Protein AF-A0A947UCQ3-F1 (afdb_monomer)

pLDDT: mean 72.05, std 12.03, range [44.66, 88.38]

Structure (mmCIF, N/CA/C/O backbone):
data_AF-A0A947UCQ3-F1
#
_entry.id   AF-A0A947UCQ3-F1
#
loop_
_atom_site.group_PDB
_atom_site.id
_atom_site.type_symbol
_atom_site.label_atom_id
_atom_site.label_alt_id
_atom_site.label_comp_id
_atom_site.label_asym_id
_atom_site.label_entity_id
_atom_site.label_seq_id
_atom_site.pdbx_PDB_ins_code
_atom_site.Cartn_x
_atom_site.Cartn_y
_atom_site.Cartn_z
_atom_site.occupancy
_atom_site.B_iso_or_equiv
_atom_site.auth_seq_id
_atom_site.auth_comp_id
_atom_site.auth_asym_id
_atom_site.auth_atom_id
_atom_site.pdbx_PDB_model_num
ATOM 1 N N . MET A 1 1 ? -1.611 1.218 20.380 1.00 47.78 1 MET A N 1
ATOM 2 C CA . MET A 1 1 ? -1.373 0.227 19.306 1.00 47.78 1 MET A CA 1
ATOM 3 C C . MET A 1 1 ? -2.664 -0.571 19.108 1.00 47.78 1 MET A C 1
ATOM 5 O O . MET A 1 1 ? -2.838 -1.614 19.718 1.00 47.78 1 MET A O 1
ATOM 9 N N . SER A 1 2 ? -3.600 -0.029 18.319 1.00 45.31 2 SER A N 1
ATOM 10 C CA . SER A 1 2 ? -4.896 -0.647 17.947 1.00 45.31 2 SER A CA 1
ATOM 11 C C . SER A 1 2 ? -5.134 -0.584 16.425 1.00 45.31 2 SER A C 1
ATOM 13 O O . SER A 1 2 ? -6.203 -0.902 15.915 1.00 45.31 2 SER A O 1
ATOM 15 N N . ASP A 1 3 ? -4.104 -0.188 15.679 1.00 45.75 3 ASP A N 1
ATOM 16 C CA . ASP A 1 3 ? -4.209 0.295 14.299 1.00 45.75 3 ASP A CA 1
ATOM 17 C C . ASP A 1 3 ? -4.232 -0.830 13.242 1.00 45.75 3 ASP A C 1
ATOM 19 O O . ASP A 1 3 ? -4.095 -0.591 12.047 1.00 45.75 3 ASP A O 1
ATOM 23 N N . ARG A 1 4 ? -4.347 -2.099 13.665 1.00 53.41 4 ARG A N 1
ATOM 24 C CA . ARG A 1 4 ? -4.228 -3.265 12.765 1.00 53.41 4 ARG A CA 1
ATOM 25 C C . ARG A 1 4 ? -5.457 -4.168 12.680 1.00 53.41 4 ARG A C 1
ATOM 27 O O . ARG A 1 4 ? -5.444 -5.073 11.855 1.00 53.41 4 ARG A O 1
ATOM 34 N N . LEU A 1 5 ? -6.506 -3.926 13.470 1.00 44.66 5 LEU A N 1
ATOM 35 C CA . LEU A 1 5 ? -7.673 -4.823 13.539 1.00 44.66 5 LEU A CA 1
ATOM 36 C C . LEU A 1 5 ? -8.886 -4.347 12.720 1.00 44.66 5 LEU A C 1
ATOM 38 O O . LEU A 1 5 ? -9.728 -5.157 12.362 1.00 44.66 5 LEU A O 1
ATOM 42 N N . ALA A 1 6 ? -8.941 -3.068 12.337 1.00 45.03 6 ALA A N 1
ATOM 43 C CA . ALA A 1 6 ? -10.051 -2.490 11.571 1.00 45.03 6 ALA A CA 1
ATOM 44 C C . ALA A 1 6 ? -9.631 -2.056 10.156 1.00 45.03 6 ALA A C 1
ATOM 46 O O . ALA A 1 6 ? -10.045 -1.010 9.661 1.00 45.03 6 ALA A O 1
ATOM 47 N N . ARG A 1 7 ? -8.774 -2.842 9.491 1.00 45.25 7 ARG A N 1
ATOM 48 C CA . ARG A 1 7 ? -8.330 -2.537 8.117 1.00 45.25 7 ARG A CA 1
ATOM 49 C C . ARG A 1 7 ? -9.455 -2.695 7.084 1.00 45.25 7 ARG A C 1
ATOM 51 O O . ARG A 1 7 ? -9.350 -2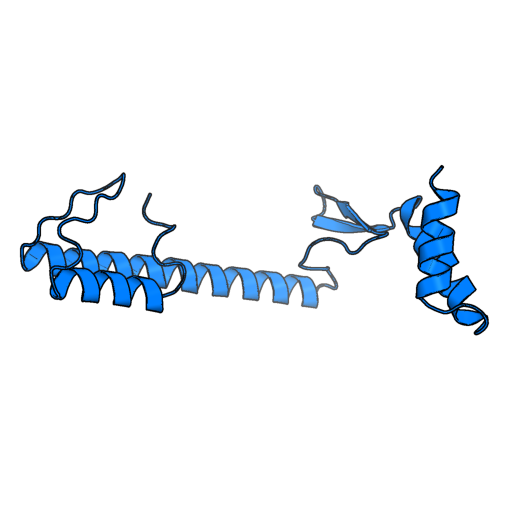.161 5.985 1.00 45.25 7 ARG A O 1
ATOM 58 N N . ASN A 1 8 ? -10.528 -3.388 7.463 1.00 48.72 8 ASN A N 1
ATOM 59 C CA . ASN A 1 8 ? -11.783 -3.484 6.740 1.00 48.72 8 ASN A CA 1
ATOM 60 C C . ASN A 1 8 ? -12.922 -3.255 7.745 1.00 48.72 8 ASN A C 1
ATOM 62 O O . ASN A 1 8 ? -13.005 -3.946 8.759 1.00 48.72 8 ASN A O 1
ATOM 66 N N . SER A 1 9 ? -13.797 -2.275 7.511 1.00 48.69 9 SER A N 1
ATOM 67 C CA . SER A 1 9 ? -14.887 -1.973 8.454 1.00 48.69 9 SER A CA 1
ATOM 68 C C . SER A 1 9 ? -15.904 -3.109 8.612 1.00 48.69 9 SER A C 1
ATOM 70 O O . SER A 1 9 ? -16.674 -3.107 9.568 1.00 48.69 9 SER A O 1
ATOM 72 N N . VAL A 1 10 ? -15.884 -4.075 7.689 1.00 51.84 10 VAL A N 1
ATOM 73 C CA . VAL A 1 10 ? -16.682 -5.304 7.743 1.00 51.84 10 VAL A CA 1
ATOM 74 C C . VAL A 1 10 ? -16.177 -6.240 8.847 1.00 51.84 10 VAL A C 1
ATOM 76 O O . VAL A 1 10 ? -16.980 -6.691 9.658 1.00 51.84 10 VAL A O 1
ATOM 79 N N . ASP A 1 11 ? -14.860 -6.438 8.960 1.00 57.00 11 ASP A N 1
ATOM 80 C CA . ASP A 1 11 ? -14.264 -7.329 9.968 1.00 57.00 11 ASP A CA 1
ATOM 81 C C . ASP A 1 11 ? -14.460 -6.774 11.386 1.00 57.00 11 ASP A C 1
ATOM 83 O O . ASP A 1 11 ? -14.796 -7.511 12.310 1.00 57.00 11 ASP A O 1
ATOM 87 N N . GLY A 1 12 ? -14.340 -5.451 11.555 1.00 58.12 12 GLY A N 1
ATOM 88 C CA . GLY A 1 12 ? -14.621 -4.787 12.833 1.00 58.12 12 GLY A CA 1
ATOM 89 C C . GLY A 1 12 ? -16.077 -4.961 13.282 1.00 58.12 12 GLY A C 1
ATOM 90 O O . GLY A 1 12 ? -16.329 -5.246 14.449 1.00 58.12 12 GLY A O 1
ATOM 91 N N . GLY A 1 13 ? -17.034 -4.867 12.351 1.00 57.56 13 GLY A N 1
ATOM 92 C CA . GLY A 1 13 ? -18.450 -5.130 12.630 1.00 57.56 13 GLY A CA 1
ATOM 93 C C . GLY A 1 13 ? -18.732 -6.599 12.961 1.00 57.56 13 GLY A C 1
ATOM 94 O O . GLY A 1 13 ? -19.512 -6.887 13.866 1.00 57.56 13 GLY A O 1
ATOM 95 N N . GLN A 1 14 ? -18.050 -7.529 12.288 1.00 59.97 14 GLN A N 1
ATOM 96 C CA . GLN A 1 14 ? -18.156 -8.964 12.558 1.00 59.97 14 GLN A CA 1
ATOM 97 C C . GLN A 1 14 ? -17.626 -9.328 13.948 1.00 59.97 14 GLN A C 1
ATOM 99 O O . GLN A 1 14 ? -18.234 -10.137 14.639 1.00 59.97 14 GLN A O 1
ATOM 104 N N . ILE A 1 15 ? -16.537 -8.697 14.388 1.00 61.72 15 ILE A N 1
ATOM 105 C CA . ILE A 1 15 ? -15.969 -8.895 15.726 1.00 61.72 15 ILE A CA 1
ATOM 106 C C . ILE A 1 15 ? -16.925 -8.390 16.816 1.00 61.72 15 ILE A C 1
ATOM 108 O O . ILE A 1 15 ? -17.127 -9.092 17.803 1.00 61.72 15 ILE A O 1
ATOM 112 N N . ILE A 1 16 ? -17.566 -7.230 16.623 1.00 60.88 16 ILE A N 1
ATOM 113 C CA . ILE A 1 16 ? -18.594 -6.719 17.551 1.00 60.88 16 ILE A CA 1
ATOM 114 C C . ILE A 1 16 ? -19.795 -7.673 17.600 1.00 60.88 16 ILE A C 1
ATOM 116 O O . ILE A 1 16 ? -20.254 -8.032 18.680 1.00 60.88 16 ILE A O 1
ATOM 120 N N . TYR A 1 17 ? -20.262 -8.146 16.443 1.00 60.88 17 TYR A N 1
ATOM 121 C CA . TYR A 1 17 ? -21.368 -9.103 16.353 1.00 60.88 17 TYR A CA 1
ATOM 122 C C . TYR A 1 17 ? -21.040 -10.455 17.016 1.00 60.88 17 TYR A C 1
ATOM 124 O O . TYR A 1 17 ? -21.882 -11.061 17.679 1.00 60.88 17 TYR A O 1
ATOM 132 N N . LEU A 1 18 ? -19.800 -10.934 16.882 1.00 63.91 18 LEU A N 1
ATOM 133 C CA . LEU A 1 18 ? -19.319 -12.149 17.546 1.00 63.91 18 LEU A CA 1
ATOM 134 C C . LEU A 1 18 ? -19.179 -11.978 19.068 1.00 63.91 18 LEU A C 1
ATOM 136 O O . LEU A 1 18 ? -19.352 -12.952 19.803 1.00 63.91 18 LEU A O 1
ATOM 140 N N . LEU A 1 19 ? -18.920 -10.754 19.534 1.00 64.38 19 LEU A N 1
ATOM 141 C CA . LEU A 1 19 ? -18.930 -10.398 20.952 1.00 64.38 19 LEU A CA 1
ATOM 142 C C . LEU A 1 19 ? -20.362 -10.372 21.513 1.00 64.38 19 LEU A C 1
ATOM 144 O O . LEU A 1 19 ? -20.630 -10.921 22.577 1.00 64.38 19 LEU A O 1
ATOM 148 N N . ASP A 1 20 ? -21.304 -9.782 20.772 1.00 57.84 20 ASP A N 1
ATOM 149 C CA . ASP A 1 20 ? -22.717 -9.715 21.170 1.00 57.84 20 ASP A CA 1
ATOM 150 C C . ASP A 1 20 ? -23.404 -11.083 21.162 1.00 57.84 20 ASP A C 1
ATOM 152 O O . ASP A 1 20 ? -24.265 -11.347 21.997 1.00 57.84 20 ASP A O 1
ATOM 156 N N . THR A 1 21 ? -22.990 -11.980 20.265 1.00 65.69 21 THR A N 1
ATOM 157 C CA . THR A 1 21 ? -23.477 -13.369 20.216 1.00 65.69 21 THR A CA 1
ATOM 158 C C . THR A 1 21 ? -22.770 -14.302 21.208 1.00 65.69 21 THR A C 1
ATOM 160 O O . THR A 1 21 ? -23.055 -15.499 21.219 1.00 65.69 21 THR A O 1
ATOM 163 N N . GLY A 1 22 ? -21.853 -13.785 22.039 1.00 61.75 22 GLY A N 1
ATOM 164 C CA . GLY A 1 22 ? -21.149 -14.545 23.079 1.00 61.75 22 GLY A CA 1
ATOM 165 C C . GLY A 1 22 ? -20.127 -15.562 22.557 1.00 61.75 22 GLY A C 1
ATOM 166 O O . GLY A 1 22 ? -19.626 -16.380 23.324 1.00 61.75 22 GLY A O 1
ATOM 167 N N . LYS A 1 23 ? -19.807 -15.532 21.256 1.00 59.62 23 LYS A N 1
ATOM 168 C CA . LYS A 1 23 ? -18.808 -16.423 20.640 1.00 59.62 23 LYS A CA 1
ATOM 169 C C . LYS A 1 23 ? -17.375 -15.972 20.909 1.00 59.62 23 LYS A C 1
ATOM 171 O O . LYS A 1 23 ? -16.462 -16.791 20.871 1.00 59.62 23 LYS A O 1
ATOM 176 N N . ILE A 1 24 ? -17.178 -14.682 21.171 1.00 58.69 24 ILE A N 1
ATOM 177 C CA . ILE A 1 24 ? -15.917 -14.110 21.644 1.00 58.69 24 ILE A CA 1
ATOM 178 C C . ILE A 1 24 ? -16.195 -13.516 23.022 1.00 58.69 24 ILE A C 1
ATOM 180 O O . ILE A 1 24 ? -16.981 -12.581 23.138 1.00 58.69 24 ILE A O 1
ATOM 184 N N . LEU A 1 25 ? -15.575 -14.091 24.054 1.00 54.91 25 LEU A N 1
ATOM 185 C CA . LEU A 1 25 ? -15.766 -13.671 25.444 1.00 54.91 25 LEU A CA 1
ATOM 186 C C . LEU A 1 25 ? -14.982 -12.393 25.757 1.00 54.91 25 LEU A C 1
ATOM 188 O O . LEU A 1 25 ? -15.571 -11.451 26.269 1.00 54.91 25 LEU A O 1
ATOM 192 N N . ASP A 1 26 ? -13.706 -12.328 25.356 1.00 54.56 26 ASP A N 1
ATOM 193 C CA . ASP A 1 26 ? -12.829 -11.186 25.625 1.00 54.56 26 ASP A CA 1
ATOM 194 C C . ASP A 1 26 ? -11.921 -10.860 24.431 1.00 54.56 26 ASP A C 1
ATOM 196 O O . ASP A 1 26 ? -11.333 -11.742 23.798 1.00 54.56 26 ASP A O 1
ATOM 200 N N . LEU A 1 27 ? -11.757 -9.563 24.149 1.00 61.25 27 LEU A N 1
ATOM 201 C CA . LEU A 1 27 ? -10.775 -9.036 23.198 1.00 61.25 27 LEU A CA 1
ATOM 202 C C . LEU A 1 27 ? -9.668 -8.322 23.965 1.00 61.25 27 LEU A C 1
ATOM 204 O O . LEU A 1 27 ? -9.848 -7.214 24.470 1.00 61.25 27 LEU A O 1
ATOM 208 N N . LYS A 1 28 ? -8.492 -8.947 24.021 1.00 50.78 28 LYS A N 1
ATOM 209 C CA . LYS A 1 28 ? -7.319 -8.352 24.656 1.00 50.78 28 LYS A CA 1
ATOM 210 C C . LYS A 1 28 ? -6.513 -7.562 23.631 1.00 50.78 28 LYS A C 1
ATOM 212 O O . LYS A 1 28 ? -5.834 -8.140 22.782 1.00 50.78 28 LYS A O 1
ATOM 217 N N . PHE A 1 29 ? -6.557 -6.237 23.724 1.00 57.03 29 PHE A N 1
ATOM 218 C CA . PHE A 1 29 ? -5.662 -5.378 22.957 1.00 57.03 29 PHE A CA 1
ATOM 219 C C . PHE A 1 29 ? -4.388 -5.100 23.767 1.00 57.03 29 PHE A C 1
ATOM 221 O O . PHE A 1 29 ? -4.456 -4.962 24.986 1.00 57.03 29 PHE A O 1
ATOM 228 N N . PRO A 1 30 ? -3.220 -4.911 23.122 1.00 47.94 30 PRO A N 1
ATOM 229 C CA . PRO A 1 30 ? -1.975 -4.579 23.825 1.00 47.94 30 PRO A CA 1
ATOM 230 C C . PRO A 1 30 ? -2.040 -3.280 24.642 1.00 47.94 30 PRO A C 1
ATOM 232 O O . PRO A 1 30 ? -1.172 -3.036 25.469 1.00 47.94 30 PRO A O 1
ATOM 235 N N . THR A 1 31 ? -3.036 -2.425 24.376 1.00 53.69 31 THR A N 1
ATOM 236 C CA . THR A 1 31 ? -3.150 -1.086 24.977 1.00 53.69 31 THR A CA 1
ATOM 237 C C . THR A 1 31 ? -4.374 -0.921 25.882 1.00 53.69 31 THR A C 1
ATOM 239 O O . THR A 1 31 ? -4.458 0.096 26.557 1.00 53.69 31 THR A O 1
ATOM 242 N N . PHE A 1 32 ? -5.325 -1.863 25.891 1.00 58.53 32 PHE A N 1
ATOM 243 C CA . PHE A 1 32 ? -6.560 -1.733 26.669 1.00 58.53 32 PHE A CA 1
ATOM 244 C C . PHE A 1 32 ? -7.181 -3.104 26.958 1.00 58.53 32 PHE A C 1
ATOM 246 O O . PHE A 1 32 ? -7.180 -3.986 26.095 1.00 58.53 32 PHE A O 1
ATOM 253 N N . TRP A 1 33 ? -7.718 -3.258 28.166 1.00 57.06 33 TRP A N 1
ATOM 254 C CA . TRP A 1 33 ? -8.553 -4.389 28.560 1.00 57.06 33 TRP A CA 1
ATOM 255 C C . TRP A 1 33 ? -10.015 -3.986 28.398 1.00 57.06 33 TRP A C 1
ATOM 257 O O . TRP A 1 33 ? -10.378 -2.849 28.697 1.00 57.06 33 TRP A O 1
ATOM 267 N N . PHE A 1 34 ? -10.829 -4.888 27.863 1.00 65.06 34 PHE A N 1
ATOM 268 C CA . PHE A 1 34 ? -12.243 -4.644 27.633 1.00 65.06 34 PHE A CA 1
ATOM 269 C C . PHE A 1 34 ? -13.065 -5.491 28.600 1.00 65.06 34 PHE A C 1
ATOM 271 O O . PHE A 1 34 ? -12.836 -6.692 28.681 1.00 65.06 34 PHE A O 1
ATOM 278 N N . ASP A 1 35 ? -14.037 -4.866 29.261 1.00 65.44 35 ASP A N 1
ATOM 279 C CA . ASP A 1 35 ? -15.041 -5.549 30.076 1.00 65.44 35 ASP A CA 1
ATOM 280 C C . ASP A 1 35 ? -16.359 -5.647 29.300 1.00 65.44 35 ASP A C 1
ATOM 282 O O . ASP A 1 35 ? -16.789 -4.680 28.666 1.00 65.44 35 ASP A O 1
ATOM 286 N N . SER A 1 36 ? -17.065 -6.775 29.410 1.00 66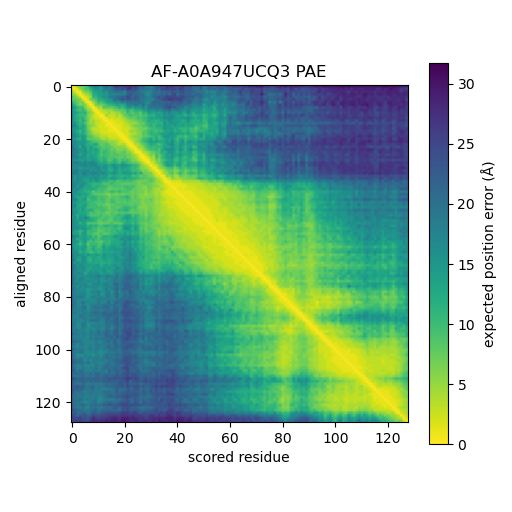.00 36 SER A N 1
ATOM 287 C CA . SER A 1 36 ? -18.349 -7.057 28.735 1.00 66.00 36 SER A CA 1
ATOM 288 C C . SER A 1 36 ? -19.549 -6.222 29.222 1.00 66.00 36 SER A C 1
ATOM 290 O O . SER A 1 36 ? -20.699 -6.496 28.866 1.00 66.00 36 SER A O 1
ATOM 292 N N . THR A 1 37 ? -19.295 -5.161 29.991 1.00 77.81 37 THR A N 1
ATOM 293 C CA . THR A 1 37 ? -20.308 -4.215 30.463 1.00 77.81 37 THR A CA 1
ATOM 294 C C . THR A 1 37 ? -20.887 -3.381 29.308 1.00 77.81 37 THR A C 1
ATOM 296 O O . THR A 1 37 ? -20.207 -3.143 28.302 1.00 77.81 37 THR A O 1
ATOM 299 N N . PRO A 1 38 ? -22.131 -2.874 29.422 1.00 73.69 38 PRO A N 1
ATOM 300 C CA . PRO A 1 38 ? -22.719 -1.979 28.418 1.00 73.69 38 PRO A CA 1
ATOM 301 C C . PRO A 1 38 ? -21.850 -0.744 28.116 1.00 73.69 38 PRO A C 1
ATOM 303 O O . PRO A 1 38 ? -21.733 -0.323 26.965 1.00 73.69 38 PRO A O 1
ATOM 306 N N . GLN A 1 39 ? -21.195 -0.192 29.140 1.00 76.12 39 GLN A N 1
ATOM 307 C CA . GLN A 1 39 ? -20.270 0.938 29.037 1.00 76.12 39 GLN A CA 1
ATOM 308 C C . GLN A 1 39 ? -19.005 0.558 28.260 1.00 76.12 39 GLN A C 1
ATOM 310 O O . GLN A 1 39 ? -18.560 1.326 27.404 1.00 76.12 39 GLN A O 1
ATOM 315 N N . GLY A 1 40 ? -18.468 -0.642 28.506 1.00 75.38 40 GLY A N 1
ATOM 316 C CA . GLY A 1 40 ? -17.376 -1.212 27.724 1.00 75.38 40 GLY A CA 1
ATOM 317 C C . GLY A 1 40 ? -17.749 -1.278 26.248 1.00 75.38 40 GLY A C 1
ATOM 318 O O . GLY A 1 40 ? -17.076 -0.661 25.418 1.00 75.38 40 GLY A O 1
ATOM 319 N N . LYS A 1 41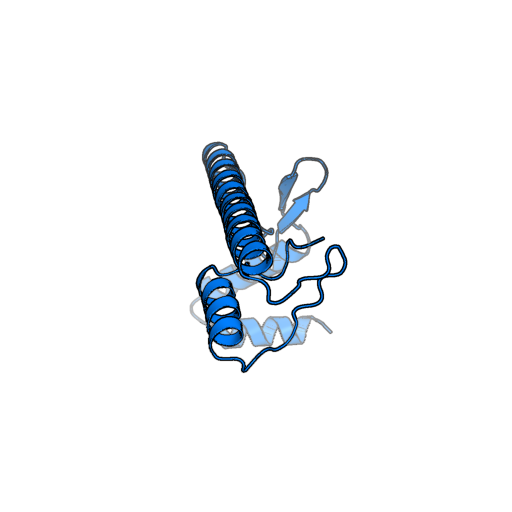 ? -18.870 -1.939 25.916 1.00 73.12 41 LYS A N 1
ATOM 320 C CA . LYS A 1 41 ? -19.364 -2.094 24.530 1.00 73.12 41 LYS A CA 1
ATOM 321 C C . LYS A 1 41 ? -19.498 -0.756 23.798 1.00 73.12 41 LYS A C 1
ATOM 323 O O . LYS A 1 41 ? -19.065 -0.638 22.650 1.00 73.12 41 LYS A O 1
ATOM 328 N N . PHE A 1 42 ? -20.027 0.268 24.470 1.00 78.19 42 PHE A N 1
ATOM 329 C CA . PHE A 1 42 ? -20.098 1.619 23.915 1.00 78.19 42 PHE A CA 1
ATOM 330 C C . PHE A 1 42 ? -18.705 2.181 23.590 1.00 78.19 42 PHE A C 1
ATOM 332 O O . PHE A 1 42 ? -18.467 2.617 22.462 1.00 78.19 42 PHE A O 1
ATOM 339 N N . MET A 1 43 ? -17.756 2.105 24.527 1.00 80.12 43 MET A N 1
ATOM 340 C CA . MET A 1 43 ? -16.388 2.594 24.320 1.00 80.12 43 MET A CA 1
ATOM 341 C C . MET A 1 43 ? -15.680 1.880 23.158 1.00 80.12 43 MET A C 1
ATOM 343 O O . MET A 1 43 ? -14.987 2.514 22.359 1.00 80.12 43 MET A O 1
ATOM 347 N N . LEU A 1 44 ? -15.901 0.572 23.010 1.00 75.38 44 LEU A N 1
ATOM 348 C CA . LEU A 1 44 ? -15.356 -0.215 21.903 1.00 75.38 44 LEU A CA 1
ATOM 349 C C . LEU A 1 44 ? -15.908 0.238 20.546 1.00 75.38 44 LEU A C 1
ATOM 351 O O . LEU A 1 44 ? -15.144 0.369 19.590 1.00 75.38 44 LEU A O 1
ATOM 355 N N . SER A 1 45 ? -17.204 0.554 20.462 1.00 73.81 45 SER A N 1
ATOM 356 C CA . SER A 1 45 ? -17.805 1.088 19.231 1.00 73.81 45 SER A CA 1
ATOM 357 C C . SER A 1 45 ? -17.177 2.426 18.803 1.00 73.81 45 SER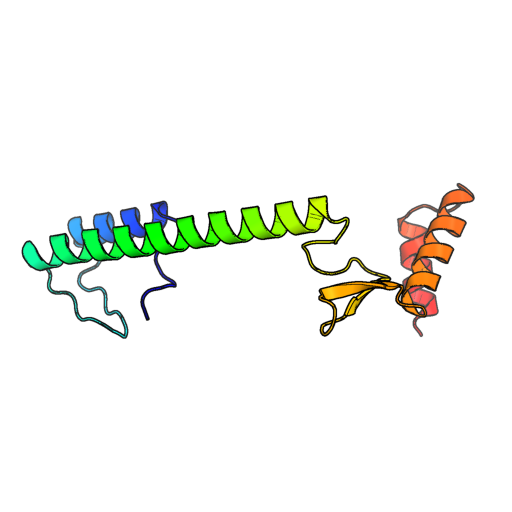 A C 1
ATOM 359 O O . SER A 1 45 ? -16.903 2.645 17.616 1.00 73.81 45 SER A O 1
ATOM 361 N N . ILE A 1 46 ? -16.859 3.295 19.770 1.00 79.19 46 ILE A N 1
ATOM 362 C CA . ILE A 1 46 ? -16.176 4.572 19.535 1.00 79.19 46 ILE A CA 1
ATOM 363 C C . ILE A 1 46 ? -14.734 4.339 19.083 1.00 79.19 46 ILE A C 1
ATOM 365 O O . ILE A 1 46 ? -14.292 4.950 18.108 1.00 79.19 46 ILE A O 1
ATOM 369 N N . ALA A 1 47 ? -14.008 3.429 19.735 1.00 73.56 47 ALA A N 1
ATOM 370 C CA . ALA A 1 47 ? -12.636 3.090 19.363 1.00 73.56 47 ALA A CA 1
ATOM 371 C C . ALA A 1 47 ? -12.549 2.526 17.932 1.00 73.56 47 ALA A C 1
ATOM 373 O O . ALA A 1 47 ? -11.668 2.914 17.155 1.00 73.56 47 ALA A O 1
ATOM 374 N N . PHE A 1 48 ? -13.495 1.667 17.540 1.00 72.75 48 PHE A N 1
ATOM 375 C CA . PHE A 1 48 ? -13.588 1.179 16.165 1.00 72.75 48 PHE A CA 1
ATOM 376 C C . PHE A 1 48 ? -13.924 2.292 15.171 1.00 72.75 48 PHE A C 1
ATOM 378 O O . PHE A 1 48 ? -13.307 2.363 14.107 1.00 72.75 48 PHE A O 1
ATOM 385 N N . SER A 1 49 ? -14.841 3.192 15.527 1.00 76.56 49 SER A N 1
ATOM 386 C CA . SER A 1 49 ? -15.200 4.342 14.688 1.00 76.56 49 SER A CA 1
ATOM 387 C C . SER A 1 49 ? -14.008 5.278 14.460 1.00 76.56 49 SER A C 1
ATOM 389 O O . SER A 1 49 ? -13.743 5.672 13.324 1.00 76.56 49 SER A O 1
ATOM 391 N N . GLN A 1 50 ? -13.231 5.573 15.508 1.00 74.88 50 GLN A N 1
ATOM 392 C CA . GLN A 1 50 ? -11.996 6.358 15.394 1.00 74.88 50 GLN A CA 1
ATOM 393 C C . GLN A 1 50 ? -10.949 5.661 14.519 1.00 74.88 50 GLN A C 1
ATOM 395 O O . GLN A 1 50 ? -10.354 6.295 13.647 1.00 74.88 50 GLN A O 1
ATOM 400 N N . SER A 1 51 ? -10.753 4.354 14.711 1.00 69.81 51 SER A N 1
ATOM 401 C CA . SER A 1 51 ? -9.810 3.568 13.904 1.00 69.81 51 SER A CA 1
ATOM 402 C C . SER A 1 51 ? -10.198 3.592 12.422 1.00 69.81 51 SER A C 1
ATOM 404 O O . SER A 1 51 ? -9.348 3.803 11.558 1.00 69.81 51 SER A O 1
ATOM 406 N N . LYS A 1 52 ? -11.496 3.457 12.120 1.00 71.88 52 LYS A N 1
ATOM 407 C CA . LYS A 1 52 ? -12.022 3.560 10.755 1.00 71.88 52 LYS A CA 1
ATOM 408 C C . LYS A 1 52 ? -11.759 4.941 10.153 1.00 71.88 52 LYS A C 1
ATOM 410 O O . LYS A 1 52 ? -11.214 5.028 9.057 1.00 71.88 52 LYS A O 1
ATOM 415 N N . TYR A 1 53 ? -12.073 6.011 10.887 1.00 75.31 53 TYR A N 1
ATOM 416 C CA . TYR A 1 53 ? -11.805 7.379 10.441 1.00 75.31 53 TYR A CA 1
ATOM 417 C C . TYR A 1 53 ? -10.320 7.607 10.130 1.00 75.31 53 TYR A C 1
ATOM 419 O O . TYR A 1 53 ? -9.991 8.198 9.102 1.00 75.31 53 TYR A O 1
ATOM 427 N N . TYR A 1 54 ? -9.417 7.117 10.984 1.00 69.50 54 TYR A N 1
ATOM 428 C CA . TYR A 1 54 ? -7.977 7.238 10.767 1.00 69.50 54 TYR A CA 1
ATOM 429 C C . TYR A 1 54 ? -7.529 6.552 9.469 1.00 69.50 54 TYR A C 1
ATOM 431 O O . TYR A 1 54 ? -6.847 7.171 8.648 1.00 69.50 54 TYR A O 1
ATOM 439 N N . VAL A 1 55 ? -7.960 5.306 9.246 1.00 65.69 55 VAL A N 1
ATOM 440 C CA . VAL A 1 55 ? -7.645 4.542 8.027 1.00 65.69 55 VAL A CA 1
ATOM 441 C C . VAL A 1 55 ? -8.209 5.226 6.777 1.00 65.69 55 VAL A C 1
ATOM 443 O O . VAL A 1 55 ? -7.498 5.367 5.777 1.00 65.69 55 VAL A O 1
ATOM 446 N N . ASP A 1 56 ? -9.457 5.696 6.832 1.00 72.75 56 ASP A N 1
ATOM 447 C CA . ASP A 1 56 ? -10.106 6.386 5.714 1.00 72.75 56 ASP A CA 1
ATOM 448 C C . ASP A 1 56 ? -9.401 7.709 5.387 1.00 72.75 56 ASP A C 1
ATOM 450 O O . ASP A 1 56 ? -9.115 7.999 4.220 1.00 72.75 56 ASP A O 1
ATOM 454 N N . ASN A 1 57 ? -9.044 8.490 6.409 1.00 75.00 57 ASN A N 1
ATOM 455 C CA . ASN A 1 57 ? -8.297 9.734 6.248 1.00 75.00 57 ASN A CA 1
ATOM 456 C C . ASN A 1 57 ? -6.900 9.473 5.658 1.00 75.00 57 ASN A C 1
ATOM 458 O O . ASN A 1 57 ? -6.493 10.127 4.694 1.00 75.00 57 ASN A O 1
ATOM 462 N N . LEU A 1 58 ? -6.184 8.455 6.147 1.00 72.12 58 LEU A N 1
ATOM 463 C CA . LEU A 1 58 ? -4.896 8.047 5.585 1.00 72.12 58 LEU A CA 1
ATOM 464 C C . LEU A 1 58 ? -5.023 7.662 4.103 1.00 72.12 58 LEU A C 1
ATOM 466 O O . LEU A 1 58 ? -4.227 8.113 3.277 1.00 72.12 58 LEU A O 1
ATOM 470 N N . SER A 1 59 ? -6.051 6.890 3.744 1.00 71.62 59 SER A N 1
ATOM 471 C CA . SER A 1 59 ? -6.343 6.509 2.356 1.00 71.62 59 SER A CA 1
ATOM 472 C C . SER A 1 59 ? -6.589 7.730 1.465 1.00 71.62 59 SER A C 1
ATOM 474 O O . SER A 1 59 ? -6.034 7.827 0.365 1.00 71.62 59 SER A O 1
ATOM 476 N N . GLN A 1 60 ? -7.363 8.707 1.948 1.00 78.44 60 GLN A N 1
ATOM 477 C CA . GLN A 1 60 ? -7.591 9.970 1.241 1.00 78.44 60 GLN A CA 1
ATOM 478 C C . GLN A 1 60 ? -6.290 10.754 1.041 1.00 78.44 60 GLN A C 1
ATOM 480 O O . GLN A 1 60 ? -6.014 11.213 -0.070 1.00 78.44 60 GLN A O 1
ATOM 485 N N . ASN A 1 61 ? -5.456 10.858 2.075 1.00 79.06 61 ASN A N 1
ATOM 486 C CA . ASN A 1 61 ? -4.178 11.566 2.000 1.00 79.06 61 ASN A CA 1
ATOM 487 C C . ASN A 1 61 ? -3.208 10.901 1.014 1.00 79.06 61 ASN A C 1
ATOM 489 O O . ASN A 1 61 ? -2.610 11.591 0.186 1.00 79.06 61 ASN A O 1
ATOM 493 N N . VAL A 1 62 ? -3.115 9.567 1.016 1.00 74.75 62 VAL A N 1
ATOM 494 C CA . VAL A 1 62 ? -2.295 8.817 0.049 1.00 74.75 62 VAL A CA 1
ATOM 495 C C . VAL A 1 62 ? -2.794 9.033 -1.384 1.00 74.75 62 VAL A C 1
ATOM 497 O O . VAL A 1 62 ? -1.996 9.323 -2.276 1.00 74.75 62 VAL A O 1
ATOM 500 N N . LYS A 1 63 ? -4.111 8.965 -1.626 1.00 80.19 63 LYS A N 1
ATOM 501 C CA . LYS A 1 63 ? -4.696 9.209 -2.959 1.00 80.19 63 LYS A CA 1
ATOM 502 C C . LYS A 1 63 ? -4.432 10.630 -3.454 1.00 80.19 63 LYS A C 1
ATOM 504 O O . LYS A 1 63 ? -4.101 10.813 -4.627 1.00 80.19 63 LYS A O 1
ATOM 509 N N . ARG A 1 64 ? -4.550 11.629 -2.574 1.00 84.06 64 ARG A N 1
ATOM 510 C CA . ARG A 1 64 ? -4.231 13.032 -2.885 1.00 84.06 64 ARG A CA 1
ATOM 511 C C . ARG A 1 64 ? -2.755 13.195 -3.245 1.00 84.06 64 ARG A C 1
ATOM 513 O O . ARG A 1 64 ? -2.460 13.748 -4.303 1.00 84.06 64 ARG A O 1
ATOM 520 N N . GLY A 1 65 ? -1.849 12.636 -2.440 1.00 82.38 65 GLY A N 1
ATOM 521 C CA . GLY A 1 65 ? -0.409 12.660 -2.707 1.00 82.38 65 GLY A CA 1
ATOM 522 C C . GLY A 1 65 ? -0.041 11.993 -4.036 1.00 82.38 65 GLY A C 1
ATOM 523 O O . GLY A 1 65 ? 0.703 12.563 -4.832 1.00 82.38 65 GLY A O 1
ATOM 524 N N . ASN A 1 66 ? -0.626 10.830 -4.335 1.00 83.69 66 ASN A N 1
ATOM 525 C CA . ASN A 1 66 ? -0.407 10.135 -5.606 1.00 83.69 66 ASN A CA 1
ATOM 526 C C . ASN A 1 66 ? -0.918 10.942 -6.805 1.00 83.69 66 ASN A C 1
ATOM 528 O O . ASN A 1 66 ? -0.244 11.013 -7.830 1.00 83.69 66 ASN A O 1
ATOM 532 N N . ARG A 1 67 ? -2.081 11.593 -6.676 1.00 83.75 67 ARG A N 1
ATOM 533 C CA . ARG A 1 67 ? -2.628 12.461 -7.727 1.00 83.75 67 ARG A CA 1
ATOM 534 C C . ARG A 1 67 ? -1.747 13.685 -7.971 1.00 83.75 67 ARG A C 1
ATOM 536 O O . ARG A 1 67 ? -1.572 14.080 -9.119 1.00 83.75 67 ARG A O 1
ATOM 543 N N . GLN A 1 68 ? -1.186 14.274 -6.916 1.00 84.06 68 GLN A N 1
ATOM 544 C CA . GLN A 1 68 ? -0.264 15.403 -7.037 1.00 84.06 68 GLN A CA 1
ATOM 545 C C . GLN A 1 68 ? 1.038 14.998 -7.737 1.00 84.06 68 GLN A C 1
ATOM 547 O O . 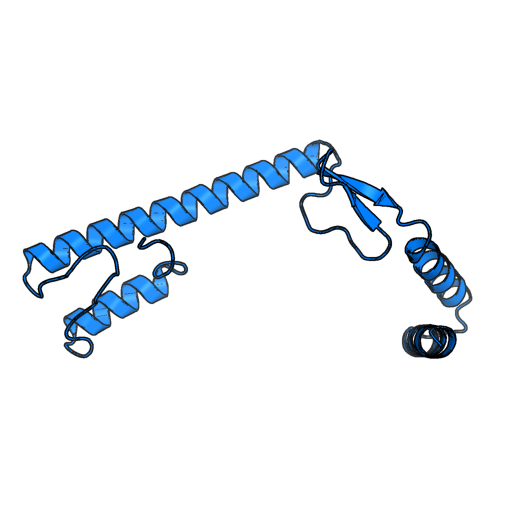GLN A 1 68 ? 1.482 15.713 -8.631 1.00 84.06 68 GLN A O 1
ATOM 552 N N . LYS A 1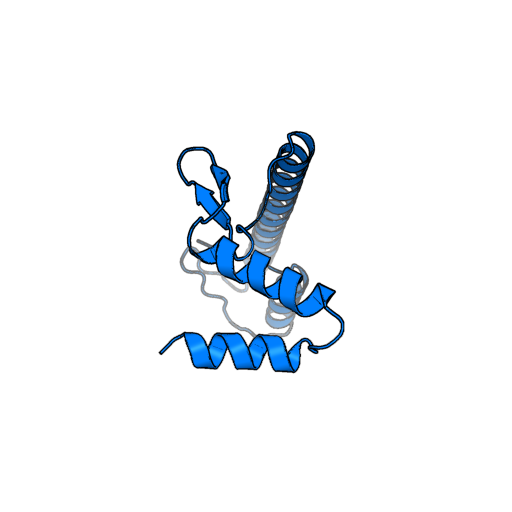 69 ? 1.605 13.833 -7.392 1.00 80.06 69 LYS A N 1
ATOM 553 C CA . LYS A 1 69 ? 2.771 13.275 -8.095 1.00 80.06 69 LYS A CA 1
ATOM 554 C C . LYS A 1 69 ? 2.487 13.072 -9.581 1.00 80.06 69 LYS A C 1
ATOM 556 O O . LYS A 1 69 ? 3.233 13.578 -10.409 1.00 80.06 69 LYS A O 1
ATOM 561 N N . LEU A 1 70 ? 1.352 12.450 -9.910 1.00 81.38 70 LEU A N 1
ATOM 562 C CA . LEU A 1 70 ? 0.958 12.219 -11.300 1.00 81.38 70 LEU A CA 1
ATOM 563 C C . LEU A 1 70 ? 0.806 13.531 -12.088 1.00 81.38 70 LEU A C 1
ATOM 565 O O . LEU A 1 70 ? 1.256 13.618 -13.224 1.00 81.38 70 LEU A O 1
ATOM 569 N N . ARG A 1 71 ? 0.228 14.577 -11.477 1.00 81.38 71 ARG A N 1
ATOM 570 C CA . ARG A 1 71 ? 0.125 15.916 -12.091 1.00 81.38 71 ARG A CA 1
ATOM 571 C C . ARG A 1 71 ? 1.481 16.574 -12.351 1.00 81.38 71 ARG A C 1
ATOM 573 O O . ARG A 1 71 ? 1.577 17.385 -13.261 1.00 81.38 71 ARG A O 1
ATOM 580 N N . ARG A 1 72 ? 2.506 16.241 -11.565 1.00 79.56 72 ARG A N 1
ATOM 581 C CA . ARG A 1 72 ? 3.883 16.721 -11.750 1.00 79.56 72 ARG A CA 1
ATOM 582 C C . ARG A 1 72 ? 4.671 15.887 -12.771 1.00 79.56 72 ARG A C 1
ATOM 584 O O . ARG A 1 72 ? 5.819 16.205 -13.044 1.00 79.56 72 ARG A O 1
ATOM 591 N N . GLY A 1 73 ? 4.065 14.835 -13.330 1.00 77.69 73 GLY A N 1
ATOM 592 C CA . GLY A 1 73 ? 4.743 13.878 -14.207 1.00 77.69 73 GLY A CA 1
ATOM 593 C C . GLY A 1 73 ? 5.559 12.824 -13.453 1.00 77.69 73 GLY A C 1
ATOM 594 O O . GLY A 1 73 ? 6.238 12.017 -14.080 1.00 77.69 73 GLY A O 1
ATOM 595 N N . ASP A 1 74 ? 5.472 12.790 -12.121 1.00 76.00 74 ASP A N 1
ATOM 596 C CA . ASP A 1 74 ? 6.204 11.827 -11.306 1.00 76.00 74 ASP A CA 1
ATOM 597 C C . ASP A 1 74 ? 5.437 10.520 -11.153 1.00 76.00 74 ASP A C 1
ATOM 599 O O . ASP A 1 74 ? 4.217 10.486 -10.953 1.00 76.00 74 ASP A O 1
ATOM 603 N N . TRP A 1 75 ? 6.185 9.422 -11.129 1.00 78.31 75 TRP A N 1
ATOM 604 C CA . TRP A 1 75 ? 5.628 8.102 -10.892 1.00 78.31 75 TRP A CA 1
ATOM 605 C C . TRP A 1 75 ? 5.324 7.889 -9.397 1.00 78.31 75 TRP A C 1
ATOM 607 O O . TRP A 1 75 ? 6.227 7.939 -8.557 1.00 78.31 75 TRP A O 1
ATOM 617 N N . PRO A 1 76 ? 4.062 7.626 -9.013 1.00 70.50 76 PRO A N 1
ATOM 618 C CA . PRO A 1 76 ? 3.678 7.557 -7.604 1.00 70.50 76 PRO A CA 1
ATOM 619 C C . PRO A 1 76 ? 4.073 6.246 -6.906 1.00 70.50 76 PRO A C 1
ATOM 621 O O . PRO A 1 76 ? 4.160 6.226 -5.677 1.00 70.50 76 PRO A O 1
ATOM 624 N N . ASN A 1 77 ? 4.310 5.175 -7.671 1.00 75.00 77 ASN A N 1
ATOM 625 C CA . ASN A 1 77 ? 4.458 3.802 -7.177 1.00 75.00 77 ASN A CA 1
ATOM 626 C C . ASN A 1 77 ? 5.911 3.293 -7.219 1.00 75.00 77 ASN A C 1
ATOM 628 O O . ASN A 1 77 ? 6.857 4.037 -7.471 1.00 75.00 77 ASN A O 1
ATOM 632 N N . LYS A 1 78 ? 6.102 1.993 -6.954 1.00 74.56 78 LYS A N 1
ATOM 633 C CA . LYS A 1 78 ? 7.393 1.324 -7.150 1.00 74.56 78 LYS A CA 1
ATOM 634 C C . LYS A 1 78 ? 7.830 1.462 -8.610 1.00 74.56 78 LYS A C 1
ATOM 636 O O . LYS A 1 78 ? 6.996 1.381 -9.516 1.00 74.56 78 LYS A O 1
ATOM 641 N N . ALA A 1 79 ? 9.130 1.668 -8.810 1.00 78.00 79 ALA A N 1
ATOM 642 C CA . ALA A 1 79 ? 9.691 1.748 -10.145 1.00 78.00 79 ALA A CA 1
ATOM 643 C C . ALA A 1 79 ? 9.462 0.426 -10.901 1.00 78.00 79 ALA A C 1
ATOM 645 O O . ALA A 1 79 ? 9.650 -0.643 -10.304 1.00 78.00 79 ALA A O 1
ATOM 646 N N . PRO A 1 80 ? 9.013 0.484 -12.168 1.00 77.62 80 PRO A N 1
ATOM 647 C CA . PRO A 1 80 ? 8.903 -0.703 -13.003 1.00 77.62 80 PRO A CA 1
ATOM 648 C C . PRO A 1 80 ? 10.287 -1.317 -13.252 1.00 77.62 80 PRO A C 1
ATOM 650 O O . PRO A 1 80 ? 11.320 -0.683 -13.034 1.00 77.62 80 PRO A O 1
ATOM 653 N N . PHE A 1 81 ? 10.316 -2.576 -13.694 1.00 74.81 81 PHE A N 1
ATOM 654 C CA . PHE A 1 81 ? 11.569 -3.243 -14.054 1.00 74.81 81 PHE A CA 1
ATOM 655 C C . PHE A 1 81 ? 12.321 -2.420 -15.115 1.00 74.81 81 PHE A C 1
ATOM 657 O O . PHE A 1 81 ? 11.684 -1.807 -15.968 1.00 74.81 81 PHE A O 1
ATOM 664 N N . GLY A 1 82 ? 13.655 -2.370 -15.038 1.00 75.94 82 GLY A N 1
ATOM 665 C CA . GLY A 1 82 ? 14.485 -1.491 -15.879 1.00 75.94 82 GLY A CA 1
ATOM 666 C C . GLY A 1 82 ? 14.609 -0.046 -15.392 1.00 75.94 82 GLY A C 1
ATOM 667 O O . GLY A 1 82 ? 15.307 0.744 -16.021 1.00 75.94 8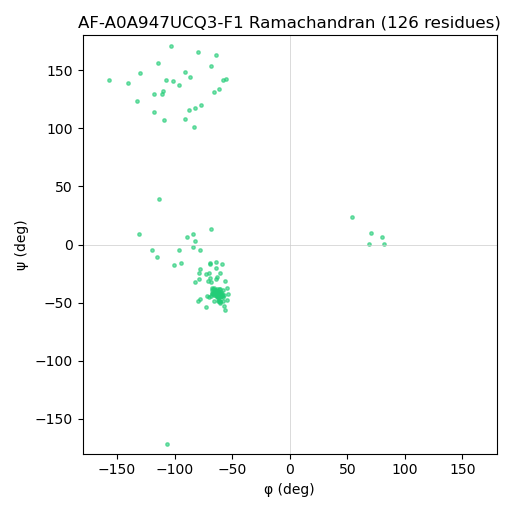2 GLY A O 1
ATOM 668 N N . TYR A 1 83 ? 13.981 0.292 -14.266 1.00 78.88 83 TYR A N 1
ATOM 669 C CA . TYR A 1 83 ? 14.109 1.592 -13.630 1.00 78.88 83 TYR A CA 1
ATOM 670 C C . TYR A 1 83 ? 14.429 1.458 -12.135 1.00 78.88 83 TYR A C 1
ATOM 672 O O . TYR A 1 83 ? 13.967 0.536 -11.457 1.00 78.88 83 TYR A O 1
ATOM 680 N N . LEU A 1 84 ? 15.197 2.406 -11.602 1.00 79.75 84 LEU A N 1
ATOM 681 C CA . LEU A 1 84 ? 15.552 2.497 -10.189 1.00 79.75 84 LEU A CA 1
ATOM 682 C C . LEU A 1 84 ? 14.805 3.644 -9.520 1.00 79.75 84 LEU A C 1
ATOM 684 O O . LEU A 1 84 ? 14.620 4.719 -10.088 1.00 79.75 84 LEU A O 1
ATOM 688 N N . ASN A 1 85 ? 14.386 3.407 -8.279 1.00 77.31 85 ASN A N 1
ATOM 689 C CA . ASN A 1 85 ? 13.807 4.446 -7.441 1.00 77.31 85 ASN A CA 1
ATOM 690 C C . ASN A 1 85 ? 14.938 5.164 -6.697 1.00 77.31 85 ASN A C 1
ATOM 692 O O . ASN A 1 85 ? 15.628 4.542 -5.883 1.00 77.31 85 ASN A O 1
ATOM 696 N N . ASN A 1 86 ? 15.131 6.453 -6.970 1.00 77.19 86 ASN A N 1
ATOM 697 C CA . ASN A 1 86 ? 16.072 7.262 -6.212 1.00 77.19 86 ASN A CA 1
ATOM 698 C C . ASN A 1 86 ? 15.402 7.736 -4.920 1.00 77.19 86 ASN A C 1
ATOM 700 O O . ASN A 1 86 ? 14.429 8.489 -4.938 1.00 77.19 86 ASN A O 1
ATOM 704 N N . LYS A 1 87 ? 15.948 7.308 -3.780 1.00 71.44 87 LYS A N 1
ATOM 705 C CA . LYS A 1 87 ? 15.414 7.661 -2.461 1.00 71.44 87 LYS A CA 1
ATOM 706 C C . LYS A 1 87 ? 15.621 9.136 -2.099 1.00 71.44 87 LYS A C 1
ATOM 708 O O . LYS A 1 87 ? 14.844 9.637 -1.290 1.00 71.44 87 LYS A O 1
ATOM 713 N N . ALA A 1 88 ? 16.624 9.805 -2.674 1.00 73.50 88 ALA A N 1
ATOM 714 C CA . ALA A 1 88 ? 16.916 11.212 -2.400 1.00 73.50 88 ALA A CA 1
ATOM 715 C C . ALA A 1 88 ? 15.860 12.126 -3.038 1.00 73.50 88 ALA A C 1
ATOM 717 O O . ALA A 1 88 ? 15.179 12.872 -2.338 1.00 73.50 88 ALA A O 1
ATOM 718 N N . ASP A 1 89 ? 15.635 11.964 -4.342 1.00 74.25 89 ASP A N 1
ATOM 719 C CA . ASP A 1 89 ? 14.755 12.850 -5.116 1.00 74.25 89 ASP A CA 1
ATOM 720 C C . ASP A 1 89 ? 13.325 12.307 -5.267 1.00 74.25 89 ASP A C 1
ATOM 722 O O . ASP A 1 89 ? 12.440 12.978 -5.799 1.00 74.25 89 ASP A O 1
ATOM 726 N N . LYS A 1 90 ? 13.073 11.080 -4.781 1.00 68.12 90 LYS A N 1
ATOM 727 C CA . LYS A 1 90 ? 11.803 10.340 -4.930 1.00 68.12 90 LYS A CA 1
ATOM 728 C C . LYS A 1 90 ? 11.349 10.209 -6.391 1.00 68.12 90 LYS A C 1
ATOM 730 O O . LYS A 1 90 ? 10.159 10.017 -6.649 1.00 68.12 90 LYS A O 1
ATOM 735 N N . SER A 1 91 ? 12.294 10.300 -7.319 1.00 73.25 91 SER A N 1
ATOM 736 C CA . SER A 1 91 ? 12.121 10.181 -8.761 1.00 73.25 91 SER A CA 1
ATOM 737 C C . SER A 1 91 ? 12.590 8.810 -9.251 1.00 73.25 91 SER A C 1
ATOM 739 O O . SER A 1 91 ? 13.156 7.997 -8.509 1.00 73.25 91 SER A O 1
ATOM 741 N N . ILE A 1 92 ? 12.298 8.531 -10.517 1.00 78.50 92 ILE A N 1
ATOM 742 C CA . ILE A 1 92 ? 12.661 7.283 -11.173 1.00 78.50 92 ILE A CA 1
ATOM 743 C C . ILE A 1 92 ? 13.724 7.569 -12.224 1.00 78.50 92 ILE A C 1
ATOM 745 O O . ILE A 1 92 ? 13.524 8.427 -13.078 1.00 78.50 92 ILE A O 1
ATOM 749 N N . TYR A 1 93 ? 14.815 6.808 -12.184 1.00 80.75 93 TYR A N 1
ATOM 750 C CA . TYR A 1 93 ? 15.874 6.854 -13.191 1.00 80.75 93 TYR A CA 1
ATOM 751 C C . TYR A 1 93 ? 15.944 5.541 -13.949 1.00 80.75 93 TYR A C 1
ATOM 753 O O . TYR A 1 93 ? 15.522 4.495 -13.451 1.00 80.75 93 TYR A O 1
ATOM 761 N N . LEU A 1 94 ? 16.485 5.600 -15.160 1.00 78.62 94 LEU A N 1
ATOM 762 C CA . LEU A 1 94 ? 16.757 4.411 -15.948 1.00 78.62 94 LEU A CA 1
ATOM 763 C C . LEU A 1 94 ? 17.844 3.576 -15.255 1.00 78.62 94 LEU A C 1
ATOM 765 O O . LEU A 1 94 ? 18.890 4.098 -14.871 1.00 78.62 94 LEU A O 1
ATOM 769 N N . ASP A 1 95 ? 17.602 2.280 -15.107 1.00 82.56 95 ASP A N 1
ATOM 770 C CA . ASP A 1 95 ? 18.628 1.330 -14.691 1.00 82.56 95 ASP A CA 1
ATOM 771 C C . ASP A 1 95 ? 19.433 0.933 -15.932 1.00 82.56 95 ASP A C 1
ATOM 773 O O . ASP A 1 95 ? 18.962 0.133 -16.736 1.00 82.56 95 ASP A O 1
ATOM 777 N N . ASN A 1 96 ? 20.625 1.496 -16.135 1.00 78.38 96 ASN A N 1
ATOM 778 C CA . ASN A 1 96 ? 21.400 1.247 -17.358 1.00 78.38 96 ASN A CA 1
ATOM 779 C C . ASN A 1 96 ? 21.774 -0.229 -17.574 1.00 78.38 96 ASN A C 1
ATOM 781 O O . ASN A 1 96 ? 22.002 -0.630 -18.716 1.00 78.38 96 ASN A O 1
ATOM 785 N N . GLU A 1 97 ? 21.840 -1.047 -16.522 1.00 80.88 97 GLU A N 1
ATOM 786 C CA . GLU A 1 97 ? 22.084 -2.482 -16.673 1.00 80.88 97 GLU A CA 1
ATOM 787 C C . GLU A 1 97 ? 20.798 -3.201 -17.062 1.00 80.88 97 GLU A C 1
ATOM 789 O O . GLU A 1 97 ? 20.766 -3.953 -18.038 1.00 80.88 97 GLU A O 1
ATOM 794 N N . ARG A 1 98 ? 19.705 -2.928 -16.341 1.00 80.12 98 ARG A N 1
ATOM 795 C CA . ARG A 1 98 ? 18.446 -3.654 -16.549 1.00 80.12 98 ARG A CA 1
ATOM 796 C C . ARG A 1 98 ? 17.653 -3.184 -17.764 1.00 80.12 98 ARG A C 1
ATOM 798 O O . ARG A 1 98 ? 16.950 -3.982 -18.383 1.00 80.12 98 ARG A O 1
ATOM 805 N N . ALA A 1 99 ? 17.771 -1.914 -18.134 1.00 82.62 99 ALA A N 1
ATOM 806 C CA . ALA A 1 99 ? 17.084 -1.334 -19.282 1.00 82.62 99 ALA A CA 1
ATOM 807 C C . ALA A 1 99 ? 17.535 -1.964 -20.606 1.00 82.62 99 ALA A C 1
ATOM 809 O O . ALA A 1 99 ? 16.720 -2.107 -21.516 1.00 82.62 99 ALA A O 1
ATOM 810 N N . LYS A 1 100 ? 18.790 -2.432 -20.698 1.00 84.12 100 LYS A N 1
ATOM 811 C CA . LYS A 1 100 ? 19.301 -3.146 -21.882 1.00 84.12 100 LYS A CA 1
ATOM 812 C C . LYS A 1 100 ? 18.481 -4.396 -22.197 1.00 84.12 100 LYS A C 1
ATOM 814 O O . LYS A 1 100 ? 18.192 -4.648 -23.365 1.00 84.12 100 LYS A O 1
ATOM 819 N N . PHE A 1 101 ? 18.051 -5.142 -21.175 1.00 83.56 101 PHE A N 1
ATOM 820 C CA . PHE A 1 101 ? 17.204 -6.322 -21.370 1.00 83.56 101 PHE A CA 1
ATOM 821 C C . PHE A 1 101 ? 15.827 -5.949 -21.916 1.00 83.56 101 PHE A C 1
ATOM 823 O O . PHE A 1 101 ? 15.309 -6.647 -22.779 1.00 83.56 101 PHE A O 1
ATOM 830 N N . ILE A 1 102 ? 15.256 -4.825 -21.476 1.00 82.94 102 ILE A N 1
ATOM 831 C CA . ILE A 1 102 ? 13.965 -4.338 -21.980 1.00 82.94 102 ILE A CA 1
ATOM 832 C C . ILE A 1 102 ? 14.086 -3.941 -23.448 1.00 82.94 102 ILE A C 1
ATOM 834 O O . ILE A 1 102 ? 13.296 -4.403 -24.268 1.00 82.94 102 ILE A O 1
ATOM 838 N N . THR A 1 103 ? 15.104 -3.155 -23.806 1.00 85.00 103 THR A N 1
ATOM 839 C CA . THR A 1 103 ? 15.352 -2.772 -25.202 1.00 85.00 103 THR A CA 1
ATOM 840 C C . THR A 1 103 ? 15.551 -4.002 -26.089 1.00 85.00 103 THR A C 1
ATOM 842 O O . THR A 1 103 ? 14.922 -4.100 -27.140 1.00 85.00 103 THR A O 1
ATOM 845 N N . LYS A 1 104 ? 16.353 -4.980 -25.642 1.00 86.06 104 LYS A N 1
ATOM 846 C CA . LYS A 1 104 ? 16.587 -6.242 -26.366 1.00 86.06 104 LYS A CA 1
ATOM 847 C C . LYS A 1 104 ? 15.298 -7.065 -26.496 1.00 86.06 104 LYS A C 1
ATOM 849 O O . LYS A 1 104 ? 15.023 -7.591 -27.569 1.00 86.06 104 LYS A O 1
ATOM 854 N N . ALA A 1 105 ? 14.467 -7.119 -25.452 1.00 85.88 105 ALA A N 1
ATOM 855 C CA . ALA A 1 105 ? 13.170 -7.798 -25.479 1.00 85.88 105 ALA A CA 1
ATOM 856 C C . ALA A 1 105 ? 12.223 -7.180 -26.518 1.00 85.88 105 ALA A C 1
ATOM 858 O O . ALA A 1 105 ? 11.643 -7.902 -27.327 1.00 85.88 105 ALA A O 1
ATOM 859 N N . PHE A 1 106 ? 12.096 -5.849 -26.532 1.00 85.81 106 PHE A N 1
ATOM 860 C CA . PHE A 1 106 ? 11.256 -5.141 -27.501 1.00 85.81 106 PHE A CA 1
ATOM 861 C C . PHE A 1 106 ? 11.787 -5.262 -28.931 1.00 85.81 106 PHE A C 1
ATOM 863 O O . PHE A 1 106 ? 10.995 -5.450 -29.850 1.00 85.81 106 PHE A O 1
ATOM 870 N N . GLN A 1 107 ? 13.107 -5.218 -29.127 1.00 88.38 107 GLN A N 1
ATOM 871 C CA . GLN A 1 107 ? 13.720 -5.461 -30.434 1.00 88.38 107 GLN A CA 1
ATOM 872 C C . GLN A 1 107 ? 13.398 -6.867 -30.943 1.00 88.38 107 GLN A C 1
ATOM 874 O O . GLN A 1 107 ? 12.888 -7.005 -32.052 1.00 88.38 107 GLN A O 1
ATOM 879 N N . LEU A 1 108 ? 13.608 -7.904 -30.125 1.00 86.38 108 LEU A N 1
ATOM 880 C CA . LEU A 1 108 ? 13.277 -9.284 -30.491 1.00 86.38 108 LEU A CA 1
ATOM 881 C C . LEU A 1 108 ? 11.787 -9.436 -30.811 1.00 86.38 108 LEU A C 1
ATOM 883 O O . LEU A 1 108 ? 11.442 -10.023 -31.835 1.00 86.38 108 LEU A O 1
ATOM 887 N N . PHE A 1 109 ? 10.912 -8.837 -30.003 1.00 86.19 109 PHE A N 1
ATOM 888 C CA . PHE A 1 109 ? 9.471 -8.853 -30.249 1.00 86.19 109 PHE A CA 1
ATOM 889 C C . PHE A 1 109 ? 9.089 -8.142 -31.558 1.00 86.19 109 PHE A C 1
A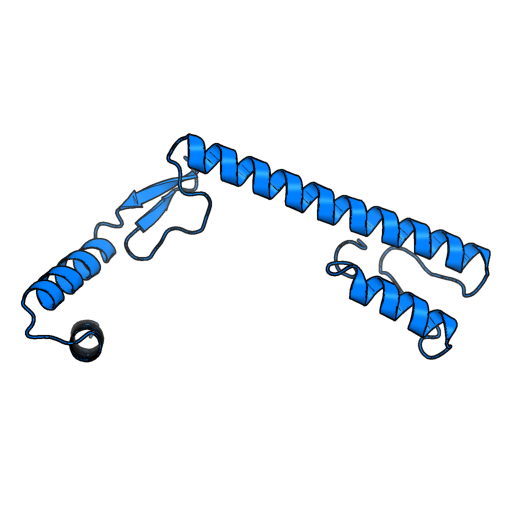TOM 891 O O . PHE A 1 109 ? 8.285 -8.660 -32.328 1.00 86.19 109 PHE A O 1
ATOM 898 N N . SER A 1 110 ? 9.714 -6.998 -31.865 1.00 88.31 110 SER A N 1
ATOM 899 C CA . SER A 1 110 ? 9.443 -6.232 -33.091 1.00 88.31 110 SER A CA 1
ATOM 900 C C . SER A 1 110 ? 9.808 -6.967 -34.381 1.00 88.31 110 SER A C 1
ATOM 902 O O . SER A 1 110 ? 9.268 -6.647 -35.435 1.00 88.31 110 SER A O 1
ATOM 904 N N . THR A 1 111 ? 10.673 -7.987 -34.316 1.00 87.56 111 THR A N 1
ATOM 905 C CA . THR A 1 111 ? 10.977 -8.818 -35.491 1.00 87.56 111 THR A CA 1
ATOM 906 C C . THR A 1 111 ? 9.796 -9.691 -35.927 1.00 87.56 111 THR A C 1
ATOM 908 O O . THR A 1 111 ? 9.832 -10.244 -37.024 1.00 87.56 111 THR A O 1
ATOM 911 N N . GLY A 1 112 ? 8.778 -9.867 -35.071 1.00 84.25 112 GLY A N 1
ATOM 912 C CA . GLY A 1 112 ? 7.611 -10.720 -35.322 1.00 84.25 112 GLY A CA 1
ATOM 913 C C . GLY A 1 112 ? 7.912 -12.224 -35.351 1.00 84.25 112 GLY A C 1
ATOM 914 O O . GLY A 1 112 ? 7.007 -13.024 -35.561 1.00 84.25 112 GLY A O 1
ATOM 915 N N . ARG A 1 113 ? 9.175 -12.619 -35.143 1.00 83.38 113 ARG A N 1
ATOM 916 C CA . ARG A 1 113 ? 9.643 -14.015 -35.214 1.00 83.38 113 ARG A CA 1
ATOM 917 C C . ARG A 1 113 ? 9.668 -14.722 -33.864 1.00 83.38 113 ARG A C 1
ATOM 919 O O . ARG A 1 113 ? 9.774 -15.942 -33.829 1.00 83.38 113 ARG A O 1
ATOM 926 N N . PHE A 1 114 ? 9.602 -13.966 -32.773 1.00 84.12 114 PHE A N 1
ATOM 927 C CA . PHE A 1 114 ? 9.708 -14.488 -31.416 1.00 84.12 114 PHE A CA 1
ATOM 928 C C . PHE A 1 114 ? 8.425 -14.217 -30.647 1.00 84.12 114 PHE A C 1
ATOM 930 O O . PHE A 1 114 ? 7.948 -13.082 -30.586 1.00 84.12 114 PHE A O 1
ATOM 937 N N . THR A 1 115 ? 7.881 -15.258 -30.022 1.00 86.19 115 THR A N 1
ATOM 938 C CA . THR A 1 115 ? 6.776 -15.101 -29.078 1.00 86.19 115 THR A CA 1
ATOM 939 C C . THR A 1 115 ? 7.304 -14.646 -27.717 1.00 86.19 115 THR A C 1
ATOM 941 O O . THR A 1 115 ? 8.494 -14.751 -27.412 1.00 86.19 115 THR A O 1
ATOM 944 N N . TYR A 1 116 ? 6.413 -14.177 -26.839 1.00 82.31 116 TYR A N 1
ATOM 945 C CA . TYR A 1 116 ? 6.788 -13.829 -25.463 1.00 82.31 116 TYR A CA 1
ATOM 946 C C . TYR A 1 116 ? 7.449 -15.004 -24.710 1.00 82.31 116 TYR A C 1
ATOM 948 O O . TYR A 1 116 ? 8.331 -14.790 -23.875 1.00 82.31 116 TYR A O 1
ATOM 956 N N . VAL A 1 117 ? 7.065 -16.249 -25.023 1.00 87.38 117 VAL A N 1
ATOM 957 C CA . VAL A 1 117 ? 7.646 -17.459 -24.416 1.00 87.38 117 VAL A CA 1
ATOM 958 C C . VAL A 1 117 ? 9.102 -17.646 -24.844 1.00 87.38 117 VAL A C 1
ATOM 960 O O . VAL A 1 117 ? 9.950 -17.952 -24.004 1.00 87.38 117 VAL A O 1
ATOM 963 N N . ASP A 1 118 ? 9.404 -17.403 -26.119 1.00 85.00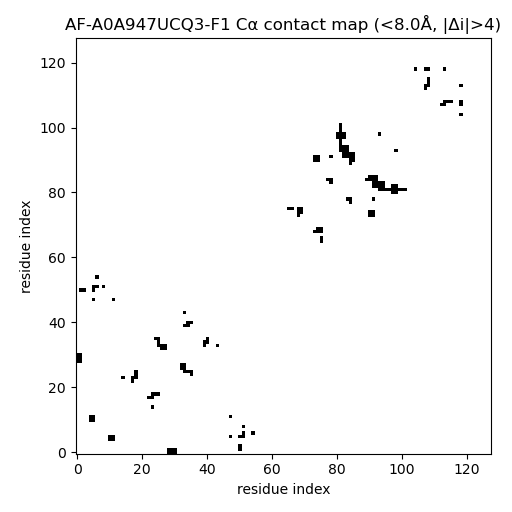 118 ASP A N 1
ATOM 964 C CA . ASP A 1 118 ? 10.759 -17.532 -26.664 1.00 85.00 118 ASP A CA 1
ATOM 965 C C . ASP A 1 118 ? 11.692 -16.470 -26.081 1.00 85.00 118 ASP A C 1
ATOM 967 O O . ASP A 1 118 ? 12.801 -16.782 -25.649 1.00 85.00 118 ASP A O 1
ATOM 971 N N . ILE A 1 119 ? 11.206 -15.229 -25.972 1.00 84.81 119 ILE A N 1
ATOM 972 C CA . ILE A 1 119 ? 11.940 -14.116 -25.356 1.00 84.81 119 ILE A CA 1
ATOM 973 C C . ILE A 1 119 ? 12.226 -14.411 -23.881 1.00 84.81 119 ILE A C 1
ATOM 975 O O . ILE A 1 119 ? 13.339 -14.192 -23.405 1.00 84.81 119 ILE A O 1
ATOM 979 N N . ARG A 1 120 ? 11.243 -14.953 -23.148 1.00 85.00 120 ARG A N 1
ATOM 980 C CA . ARG A 1 120 ? 11.450 -15.391 -21.765 1.00 85.00 120 ARG A CA 1
ATOM 981 C C . ARG A 1 120 ? 12.572 -16.426 -21.701 1.00 85.00 120 ARG A C 1
ATOM 983 O O . ARG A 1 120 ? 13.510 -16.234 -20.935 1.00 85.00 120 ARG A O 1
ATOM 990 N N . ARG A 1 121 ? 12.496 -17.499 -22.496 1.00 86.31 121 ARG A N 1
ATOM 991 C CA . ARG A 1 121 ? 13.498 -18.579 -22.498 1.00 86.31 121 ARG A CA 1
ATOM 992 C C . ARG A 1 121 ? 14.898 -18.050 -22.823 1.00 86.31 121 ARG A C 1
ATOM 994 O O . ARG A 1 121 ? 15.836 -18.397 -22.116 1.00 86.31 121 ARG A O 1
ATOM 1001 N N . PHE A 1 122 ? 15.011 -17.159 -23.804 1.00 83.94 122 PHE A N 1
ATOM 1002 C CA . PHE A 1 122 ? 16.262 -16.504 -24.185 1.00 83.94 122 PHE A CA 1
ATOM 1003 C C . PHE A 1 122 ? 16.954 -15.808 -22.998 1.00 83.94 122 PHE A C 1
ATOM 1005 O O . PHE A 1 122 ? 18.130 -16.054 -22.742 1.00 83.94 122 PHE A O 1
ATOM 1012 N N . PHE A 1 123 ? 16.218 -15.020 -22.206 1.00 82.75 123 PHE A N 1
ATOM 1013 C CA . PHE A 1 123 ? 16.793 -14.348 -21.032 1.00 82.75 123 PHE A CA 1
ATOM 1014 C C . PHE A 1 123 ? 17.102 -15.279 -19.854 1.00 82.75 123 PHE A C 1
ATOM 1016 O O . PHE A 1 123 ? 17.980 -14.956 -19.062 1.00 82.75 123 PHE A O 1
ATOM 1023 N N . TYR A 1 124 ? 16.421 -16.423 -19.724 1.00 81.00 124 TYR A N 1
ATOM 1024 C CA . TYR A 1 124 ? 16.784 -17.429 -18.716 1.00 81.00 124 TYR A CA 1
ATOM 1025 C C . TYR A 1 124 ? 18.093 -18.148 -19.062 1.00 81.00 124 TYR A C 1
ATOM 1027 O O . TYR A 1 124 ? 18.815 -18.549 -18.156 1.00 81.00 124 TYR A O 1
ATOM 1035 N N . THR A 1 125 ? 18.402 -18.321 -20.350 1.00 77.69 125 THR A N 1
ATOM 1036 C CA . THR A 1 125 ? 19.624 -19.003 -20.800 1.00 77.69 125 THR A CA 1
ATOM 1037 C C . THR A 1 125 ? 20.851 -18.083 -20.798 1.00 77.69 125 THR A C 1
ATOM 1039 O O . THR A 1 125 ? 21.937 -18.558 -20.503 1.00 77.69 125 THR A O 1
ATOM 1042 N N . GLU A 1 126 ? 20.695 -16.777 -21.060 1.00 66.75 126 GLU A N 1
ATOM 1043 C CA . GLU A 1 126 ? 21.794 -15.784 -21.018 1.00 66.75 126 GLU A CA 1
ATOM 1044 C C . GLU A 1 126 ? 22.197 -15.329 -19.591 1.00 66.75 126 GLU A C 1
ATOM 1046 O O . GLU A 1 126 ? 23.131 -14.544 -19.450 1.00 66.75 126 GLU A O 1
ATOM 1051 N N . GLN A 1 127 ? 21.496 -15.755 -18.531 1.00 58.25 127 GLN A N 1
ATOM 1052 C CA . GLN A 1 127 ? 21.794 -15.369 -17.135 1.00 58.25 127 GLN A CA 1
ATOM 1053 C C . GLN A 1 127 ? 22.788 -16.301 -16.406 1.00 58.25 127 GLN A C 1
ATOM 1055 O O . GLN A 1 127 ? 23.021 -16.110 -15.210 1.00 58.25 127 GLN A O 1
ATOM 1060 N N . HIS A 1 128 ? 23.377 -17.271 -17.114 1.00 45.28 128 HIS A N 1
ATOM 1061 C CA . HIS A 1 128 ? 24.501 -18.104 -16.667 1.00 45.28 128 HIS A CA 1
ATOM 1062 C C . HIS A 1 128 ? 25.761 -17.765 -17.462 1.00 45.28 128 HIS A C 1
ATOM 1064 O O . HIS A 1 128 ? 26.842 -17.763 -16.834 1.00 45.28 128 HIS A O 1
#

Mean predicted aligned error: 13.69 Å

Foldseek 3Di:
DPLPQPLDVVRLVVVLVCCVVVVDVFDDDPVDGADNDPVSSVVSVVVSVVSVVVNVVVVVVLVVVCVVCVVVVAHSDADDFQWDQDPVVRGIDGPVVRVVLVVVLVVVVVVVPDDPVRSVVVVVVVPD

Radius of gyration: 25.2 Å; Cα contacts (8 Å, |Δi|>4): 91; chains: 1; bounding box: 48×36×66 Å

Secondary structure (DSSP, 8-state):
--TTS-SSHHHHHHHHHHHHTTS-----BTTB---SSHHHHHHHHHHHHHHHHHHHHHHHHHHHHHHHHHHTT---SSPPTTEEE-TTT--EEE-TTHHHHHHHHHHHHHTSS--HHHHHHHHHHTT-

Solvent-accessible surface area (backbone atoms only — not comparable to full-atom values): 7627 Å² total; per-residue (Å²): 118,74,92,77,70,47,87,44,73,63,56,42,51,49,52,52,51,34,40,76,69,62,75,42,84,72,66,82,50,92,72,48,84,63,54,92,47,73,69,38,54,52,52,50,54,51,54,52,52,52,48,40,51,52,54,51,51,51,51,52,53,52,53,52,53,38,51,53,31,49,74,72,73,40,74,70,66,83,56,56,91,36,38,39,67,40,82,86,79,65,43,76,42,79,26,80,74,51,34,53,56,53,54,51,48,52,52,48,43,72,68,74,81,44,52,74,68,53,52,51,52,52,58,65,63,73,73,115

Sequence (128 aa):
MSDRLARNSVDGGQIIYLLDTGKILDLKFPTFWFDSTPQGKFMLSIAFSQSKYYVDNLSQNVKRGNRQKLRRGDWPNKAPFGYLNNKADKSIYLDNERAKFITKAFQLFSTGRFTYVDIRRFFYTEQH

Nearest PDB structures (foldseek):
  5zm6-assembly1_A-2  TM=4.354E-01  e=3.962E+00  Homo sapiens